Protein AF-A0ABD1ZQB3-F1 (afdb_monomer_lite)

Secondary structure (DSSP, 8-state):
------------HHHHHHHHHHHTTS----EE-TTS-EE--HHHHHHHHHHHHHHHHHSPP-----HHHHHHHHHHHHHHHHHHTT-

Structure (mmCIF, N/CA/C/O backbone):
data_AF-A0ABD1ZQB3-F1
#
_entry.id   AF-A0ABD1ZQB3-F1
#
loop_
_atom_site.group_PDB
_atom_site.id
_atom_site.type_symbol
_atom_site.label_atom_id
_atom_site.label_alt_id
_atom_site.label_comp_id
_atom_site.label_asym_id
_atom_site.label_entity_id
_atom_site.label_seq_id
_atom_site.pdbx_PDB_ins_code
_atom_site.Cartn_x
_atom_site.Cartn_y
_atom_site.Cartn_z
_atom_site.occupancy
_atom_site.B_iso_or_equiv
_atom_site.auth_seq_id
_atom_site.auth_comp_id
_atom_site.auth_asym_id
_atom_site.auth_atom_id
_atom_site.pdbx_PDB_model_num
ATOM 1 N N . MET A 1 1 ? -38.725 -19.433 -37.964 1.00 43.72 1 MET A N 1
ATOM 2 C CA . MET A 1 1 ? -38.642 -19.246 -36.500 1.00 43.72 1 MET A CA 1
ATOM 3 C C . MET A 1 1 ? -37.494 -18.291 -36.257 1.00 43.72 1 MET A C 1
ATOM 5 O O . MET A 1 1 ? -36.429 -18.537 -36.803 1.00 43.72 1 MET A O 1
ATOM 9 N N . ALA A 1 2 ? -37.733 -17.166 -35.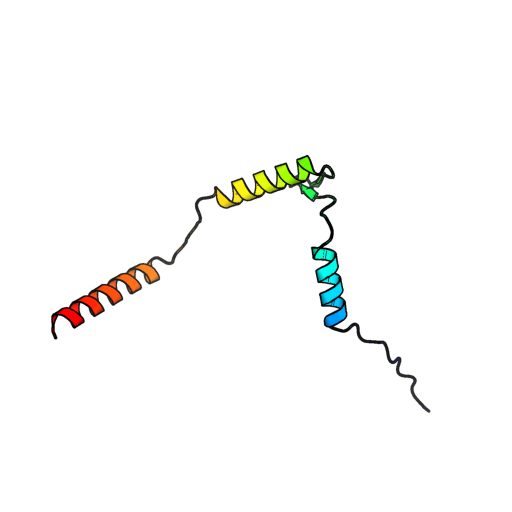585 1.00 59.75 2 ALA A N 1
ATOM 10 C CA . ALA A 1 2 ? -36.676 -16.210 -35.267 1.00 59.75 2 ALA A CA 1
ATOM 11 C C . ALA A 1 2 ? -36.031 -16.631 -33.943 1.00 59.75 2 ALA A C 1
ATOM 13 O O . ALA A 1 2 ? -36.727 -16.762 -32.938 1.00 59.75 2 ALA A O 1
ATOM 14 N N . GLU A 1 3 ? -34.731 -16.902 -33.981 1.00 63.69 3 GLU A N 1
ATOM 15 C CA . GLU A 1 3 ? -33.926 -17.251 -32.816 1.00 63.69 3 GLU A CA 1
ATOM 16 C C . GLU A 1 3 ? -33.622 -15.964 -32.039 1.00 63.69 3 GLU A C 1
ATOM 18 O O . GLU A 1 3 ? -33.101 -14.994 -32.594 1.00 63.69 3 GLU A O 1
ATOM 23 N N . TRP A 1 4 ? -34.037 -15.912 -30.774 1.00 64.38 4 TRP A N 1
ATOM 24 C CA . TRP A 1 4 ? -33.780 -14.766 -29.908 1.00 64.38 4 TRP A CA 1
ATOM 25 C C . TRP A 1 4 ? -32.314 -14.820 -29.473 1.00 64.38 4 TRP A C 1
ATOM 27 O O . TRP A 1 4 ? -31.930 -15.691 -28.698 1.00 64.38 4 TRP A O 1
ATOM 37 N N . VAL A 1 5 ? -31.493 -13.905 -29.988 1.00 63.91 5 VAL A N 1
ATOM 38 C CA . VAL A 1 5 ? -30.110 -13.724 -29.535 1.00 63.91 5 VAL A CA 1
ATOM 39 C C . VAL A 1 5 ? -30.106 -12.572 -28.546 1.00 63.91 5 VAL A C 1
ATOM 41 O O . VAL A 1 5 ? -30.412 -11.432 -28.901 1.00 63.91 5 VAL A O 1
ATOM 44 N N . GLU A 1 6 ? -29.785 -12.879 -27.294 1.00 59.03 6 GLU A N 1
ATOM 45 C CA . GLU A 1 6 ? -29.612 -11.878 -26.254 1.00 59.03 6 GLU A CA 1
ATOM 46 C C . GLU A 1 6 ? -28.465 -10.953 -26.670 1.00 59.03 6 GLU A C 1
ATOM 48 O O . GLU A 1 6 ? -27.299 -11.345 -26.743 1.00 59.03 6 GLU A O 1
ATOM 53 N N . LYS A 1 7 ? -28.807 -9.706 -27.000 1.00 55.53 7 LYS A N 1
ATOM 54 C CA . LYS A 1 7 ? -27.848 -8.639 -27.292 1.00 55.53 7 LYS A CA 1
ATOM 55 C C . LYS A 1 7 ? -27.264 -8.152 -25.961 1.00 55.53 7 LYS A C 1
ATOM 57 O O . LYS A 1 7 ? -27.453 -7.005 -25.574 1.00 55.53 7 LYS A O 1
ATOM 62 N N . GLY A 1 8 ? -26.632 -9.064 -25.223 1.00 55.31 8 GLY A N 1
ATOM 63 C CA . GLY A 1 8 ? -25.940 -8.756 -23.984 1.00 55.31 8 GLY A CA 1
ATOM 64 C C . GLY A 1 8 ? -24.849 -7.746 -24.298 1.00 55.31 8 GLY A C 1
ATOM 65 O O . GLY A 1 8 ? -23.961 -8.020 -25.105 1.00 55.31 8 GLY A O 1
ATOM 66 N N . GLU A 1 9 ? -24.957 -6.555 -23.718 1.00 59.69 9 GLU A N 1
ATOM 67 C CA . GLU A 1 9 ? -23.926 -5.530 -23.791 1.00 59.69 9 GLU A CA 1
ATOM 68 C C . GLU A 1 9 ? -22.619 -6.143 -23.281 1.00 59.69 9 GLU A C 1
ATOM 70 O O . GLU A 1 9 ? -22.411 -6.328 -22.082 1.00 59.69 9 GLU A O 1
ATOM 75 N N . THR A 1 10 ? -21.730 -6.522 -24.198 1.00 61.44 10 THR A N 1
ATOM 76 C CA . THR A 1 10 ? -20.392 -6.973 -23.831 1.00 61.44 10 THR A CA 1
ATOM 77 C C . THR A 1 10 ? -19.728 -5.821 -23.095 1.00 61.44 10 THR A C 1
ATOM 79 O O . THR A 1 10 ? -19.495 -4.776 -23.709 1.00 61.44 10 THR A O 1
ATOM 82 N N . CYS A 1 11 ? -19.446 -5.998 -21.797 1.00 61.50 11 CYS A N 1
ATOM 83 C CA . CYS A 1 11 ? -18.703 -5.025 -21.000 1.00 61.50 11 CYS A CA 1
ATOM 84 C C . CYS A 1 11 ? -17.472 -4.595 -21.794 1.00 61.50 11 CYS A C 1
ATOM 86 O O . CYS A 1 11 ? -16.569 -5.390 -22.069 1.00 61.50 11 CYS A O 1
ATOM 88 N N . SER A 1 12 ? -17.478 -3.341 -22.237 1.00 72.25 12 SER A N 1
ATOM 89 C CA . SER A 1 12 ? -16.421 -2.833 -23.092 1.00 72.25 12 SER A CA 1
ATOM 90 C C . SER A 1 12 ? -15.112 -2.823 -22.306 1.00 72.25 12 SER A C 1
ATOM 92 O O . SER A 1 12 ? -15.092 -2.645 -21.087 1.00 72.25 12 SER A O 1
ATOM 94 N N . LYS A 1 13 ? -13.979 -2.970 -23.000 1.00 72.56 13 LYS A N 1
ATOM 95 C CA . LYS A 1 13 ? -12.649 -2.781 -22.389 1.00 72.56 13 LYS A CA 1
ATOM 96 C C . LYS A 1 13 ? -12.561 -1.457 -21.614 1.00 72.56 13 LYS A C 1
ATOM 98 O O . LYS A 1 13 ? -11.864 -1.380 -20.609 1.00 72.56 13 LYS A O 1
ATOM 103 N N . TYR A 1 14 ? -13.316 -0.453 -22.062 1.00 73.62 14 TYR A N 1
ATOM 104 C CA . TYR A 1 14 ? -13.470 0.831 -21.396 1.00 73.62 14 TYR A CA 1
ATOM 105 C C . TYR A 1 14 ? -14.096 0.705 -20.000 1.00 73.62 14 TYR A C 1
ATOM 107 O O . TYR A 1 14 ? -13.529 1.231 -19.051 1.00 73.62 14 TYR A O 1
ATOM 115 N N . PHE A 1 15 ? -15.185 -0.054 -19.837 1.00 78.31 15 PHE A N 1
ATOM 116 C CA . PHE A 1 15 ? -15.811 -0.279 -18.528 1.00 78.31 15 PHE A CA 1
ATOM 117 C C . PHE A 1 15 ? -14.827 -0.876 -17.513 1.00 78.31 15 PHE A C 1
ATOM 119 O O . PHE A 1 15 ? -14.693 -0.363 -16.404 1.00 78.31 15 PHE A O 1
ATOM 126 N N . PHE A 1 16 ? -14.073 -1.906 -17.908 1.00 76.69 16 PHE A N 1
ATOM 127 C CA . PHE A 1 16 ? -13.062 -2.504 -17.033 1.00 76.69 16 PHE A CA 1
ATOM 128 C C . PHE A 1 16 ? -11.898 -1.555 -16.736 1.00 76.69 16 PHE A C 1
ATOM 130 O O . PHE A 1 16 ? -11.395 -1.551 -15.616 1.00 76.69 16 PHE A O 1
ATOM 137 N N . ALA A 1 17 ? -11.474 -0.740 -17.705 1.00 76.44 17 ALA A N 1
ATOM 138 C CA . ALA A 1 17 ? -10.444 0.270 -17.484 1.00 76.44 17 ALA A CA 1
ATOM 139 C C . ALA A 1 17 ? -10.912 1.340 -16.484 1.00 76.44 17 ALA A C 1
ATOM 141 O O . ALA A 1 17 ? -10.179 1.673 -15.557 1.00 76.44 17 ALA A O 1
ATOM 142 N N . THR A 1 18 ? -12.149 1.825 -16.614 1.00 78.38 18 THR A N 1
ATOM 143 C CA . THR A 1 18 ? -12.744 2.777 -15.669 1.00 78.38 18 THR A CA 1
ATOM 144 C C . THR A 1 18 ? -12.925 2.162 -14.284 1.00 78.38 18 THR A C 1
ATOM 146 O O . THR A 1 18 ? -12.620 2.817 -13.292 1.00 78.38 18 THR A O 1
ATOM 149 N N . LEU A 1 19 ? -13.376 0.909 -14.193 1.00 79.56 19 LEU A N 1
ATOM 150 C CA . LEU A 1 19 ? -13.523 0.203 -12.919 1.00 79.56 19 LEU A CA 1
ATOM 151 C C . LEU A 1 19 ? -12.172 0.043 -12.211 1.00 79.56 19 LEU A C 1
ATOM 153 O O . LEU A 1 19 ? -12.052 0.403 -11.045 1.00 79.56 19 LEU A O 1
ATOM 157 N N . LYS A 1 20 ? -11.141 -0.412 -12.932 1.00 80.94 20 LYS A N 1
ATOM 158 C CA . LYS A 1 20 ? -9.777 -0.533 -12.395 1.00 80.94 20 LYS A CA 1
ATOM 159 C C . LYS A 1 20 ? -9.196 0.816 -11.989 1.00 80.94 20 LYS A C 1
ATOM 161 O O . LYS A 1 20 ? -8.568 0.914 -10.945 1.00 80.94 20 LYS A O 1
ATOM 166 N N . SER A 1 21 ? -9.426 1.858 -12.788 1.00 79.38 21 SER A N 1
ATOM 167 C CA . SER A 1 21 ? -8.999 3.219 -12.455 1.00 79.38 21 SER A CA 1
ATOM 168 C C . SER A 1 21 ? -9.664 3.730 -11.179 1.00 79.38 21 SER A C 1
ATOM 170 O O . SER A 1 21 ? -9.006 4.410 -10.404 1.00 79.38 21 SER A O 1
ATOM 172 N N . LYS A 1 22 ? -10.947 3.419 -10.961 1.00 78.25 22 LYS A N 1
ATOM 173 C CA . LYS A 1 22 ? -11.657 3.786 -9.731 1.00 78.25 22 LYS A CA 1
ATOM 174 C C . LYS A 1 22 ? -11.132 3.007 -8.530 1.00 78.25 22 LYS A C 1
ATOM 176 O O . LYS A 1 22 ? -10.821 3.624 -7.526 1.00 78.25 22 LYS A O 1
ATOM 181 N N . GLN A 1 23 ? -10.941 1.696 -8.667 1.00 77.19 23 GLN A N 1
ATOM 182 C CA . GLN A 1 23 ? -10.344 0.862 -7.616 1.00 77.19 23 GLN A CA 1
ATOM 183 C C . GLN A 1 23 ? -8.926 1.317 -7.248 1.00 77.19 23 GLN A C 1
ATOM 185 O O . GLN A 1 23 ? -8.576 1.345 -6.079 1.00 77.19 23 GLN A O 1
ATOM 190 N N . ALA A 1 24 ? -8.119 1.738 -8.224 1.00 73.62 24 ALA A N 1
ATOM 191 C CA . ALA A 1 24 ? -6.783 2.281 -7.967 1.00 73.62 24 ALA A CA 1
ATOM 192 C C . ALA A 1 24 ? -6.798 3.646 -7.251 1.00 73.62 24 ALA A C 1
ATOM 194 O O . ALA A 1 24 ? -5.777 4.059 -6.710 1.00 73.62 24 ALA A O 1
ATOM 195 N N . GLN A 1 25 ? -7.927 4.361 -7.279 1.00 75.19 25 GLN A N 1
ATOM 196 C CA . GLN A 1 25 ? -8.124 5.626 -6.564 1.00 75.19 25 GLN A CA 1
ATOM 197 C C . GLN A 1 25 ? -8.759 5.435 -5.182 1.00 75.19 25 GLN A C 1
ATOM 199 O O . GLN A 1 25 ? -8.839 6.399 -4.420 1.00 75.19 25 GLN A O 1
ATOM 204 N N . GLU A 1 26 ? -9.225 4.229 -4.853 1.00 77.69 26 GLU A N 1
ATOM 205 C CA . GLU A 1 26 ? -9.755 3.938 -3.527 1.00 77.69 26 GLU A CA 1
ATOM 206 C C . GLU A 1 26 ? -8.620 3.935 -2.504 1.00 77.69 26 GLU A C 1
ATOM 208 O O . GLU A 1 26 ? -7.525 3.420 -2.741 1.00 77.69 26 GLU A O 1
ATOM 213 N N . TRP A 1 27 ? -8.878 4.548 -1.351 1.00 76.81 27 TRP A N 1
ATOM 214 C CA . TRP A 1 27 ? -7.926 4.537 -0.251 1.00 76.81 27 TRP A CA 1
ATOM 215 C C . TRP A 1 27 ? -7.791 3.118 0.290 1.00 76.81 27 TRP A C 1
ATOM 217 O O . TRP A 1 27 ? -8.781 2.411 0.489 1.00 76.81 27 TRP A O 1
ATOM 227 N N . MET A 1 28 ? -6.552 2.710 0.543 1.00 81.69 28 MET A N 1
ATOM 228 C CA . MET A 1 28 ? -6.267 1.428 1.168 1.00 81.69 28 MET A CA 1
ATOM 229 C C . MET A 1 28 ? -6.757 1.472 2.617 1.00 81.69 28 MET A C 1
ATOM 231 O O . MET A 1 28 ? -6.213 2.192 3.446 1.00 81.69 28 MET A O 1
ATOM 235 N N . THR A 1 29 ? -7.828 0.732 2.894 1.00 85.38 29 THR A N 1
ATOM 236 C CA . THR A 1 29 ? -8.505 0.714 4.202 1.00 85.38 29 THR A CA 1
ATOM 237 C C . THR A 1 29 ? -7.992 -0.383 5.128 1.00 85.38 29 THR A C 1
ATOM 239 O O . THR A 1 29 ? -8.251 -0.342 6.328 1.00 85.38 29 THR A O 1
ATOM 242 N N . TYR A 1 30 ? -7.290 -1.374 4.578 1.00 90.75 30 TYR A N 1
ATOM 243 C CA . TYR A 1 30 ? -6.671 -2.454 5.330 1.00 90.75 30 TYR A CA 1
ATOM 244 C C . TYR A 1 30 ? -5.534 -3.098 4.531 1.00 90.75 30 TYR A C 1
ATOM 246 O O . TYR A 1 30 ? -5.478 -2.984 3.305 1.00 90.75 30 TYR A O 1
ATOM 254 N N . LEU A 1 31 ? -4.653 -3.801 5.236 1.00 92.56 31 LEU A N 1
ATOM 255 C CA . LEU A 1 31 ? -3.573 -4.604 4.674 1.00 92.56 31 LEU A CA 1
ATOM 256 C C . LEU A 1 31 ? -3.391 -5.877 5.512 1.00 92.56 31 LEU A C 1
ATOM 258 O O . LEU A 1 31 ? -3.656 -5.864 6.711 1.00 92.56 31 LEU A O 1
ATOM 262 N N . TRP A 1 32 ? -2.962 -6.971 4.886 1.00 92.75 32 TRP A N 1
ATOM 263 C CA . TRP A 1 32 ? -2.596 -8.210 5.577 1.00 92.75 32 TRP A CA 1
ATOM 264 C C . TRP A 1 32 ? -1.078 -8.295 5.698 1.00 92.75 32 TRP A C 1
ATOM 266 O O . TRP A 1 32 ? -0.378 -8.063 4.710 1.00 92.75 32 TRP A O 1
ATOM 276 N N . ASP A 1 33 ? -0.581 -8.580 6.898 1.00 91.06 33 ASP A N 1
ATOM 277 C CA . ASP A 1 33 ? 0.848 -8.785 7.128 1.00 91.06 33 ASP A CA 1
ATOM 278 C C . ASP A 1 33 ? 1.304 -10.213 6.774 1.00 91.06 33 ASP A C 1
ATOM 280 O O . ASP A 1 33 ? 0.506 -11.068 6.390 1.00 91.06 33 ASP A O 1
ATOM 284 N N . GLU A 1 34 ? 2.607 -10.478 6.900 1.00 90.56 34 GLU A N 1
ATOM 285 C CA . GLU A 1 34 ? 3.208 -11.796 6.628 1.00 90.56 34 GLU A CA 1
ATOM 286 C C . GLU A 1 34 ? 2.741 -12.909 7.587 1.00 90.56 34 GLU A C 1
ATOM 288 O O . GLU A 1 34 ? 2.973 -14.088 7.323 1.00 90.56 34 GLU A O 1
ATOM 293 N N . GLU A 1 35 ? 2.085 -12.553 8.695 1.00 93.56 35 GLU A N 1
ATOM 294 C CA . GLU A 1 35 ? 1.519 -13.479 9.681 1.00 93.56 35 GLU A CA 1
ATOM 295 C C . GLU A 1 35 ? 0.000 -13.668 9.492 1.00 93.56 35 GLU A C 1
ATOM 297 O O . GLU A 1 35 ? -0.678 -14.151 10.403 1.00 93.56 35 GLU A O 1
ATOM 302 N N . ASP A 1 36 ? -0.546 -13.281 8.333 1.00 91.94 36 ASP A N 1
ATOM 303 C CA . ASP A 1 36 ? -1.982 -13.292 8.035 1.00 91.94 36 ASP A CA 1
ATOM 304 C C . ASP A 1 36 ? -2.810 -12.497 9.069 1.00 91.94 36 ASP A C 1
ATOM 306 O O . ASP A 1 36 ? -3.945 -12.853 9.400 1.00 91.94 36 ASP A O 1
ATOM 310 N N . ARG A 1 37 ? -2.272 -11.388 9.593 1.00 92.56 37 ARG A N 1
ATOM 311 C CA . ARG A 1 37 ? -3.007 -10.456 10.462 1.00 92.56 37 ARG A CA 1
ATOM 312 C C . ARG A 1 37 ? -3.480 -9.241 9.679 1.00 92.56 37 ARG A C 1
ATOM 314 O O . ARG A 1 37 ? -2.730 -8.625 8.927 1.00 92.56 37 ARG A O 1
ATOM 321 N N . GLU A 1 38 ? -4.728 -8.855 9.917 1.00 94.44 38 GLU A N 1
ATOM 322 C CA . GLU A 1 38 ? -5.332 -7.672 9.307 1.00 94.44 38 GLU A CA 1
ATOM 323 C C . GLU A 1 38 ? -4.940 -6.391 10.067 1.00 94.44 38 GLU A C 1
ATOM 325 O O . GLU A 1 38 ? -5.183 -6.250 11.268 1.00 94.44 38 GLU A O 1
ATOM 330 N N . ILE A 1 39 ? -4.385 -5.419 9.347 1.00 92.88 39 ILE A N 1
ATOM 331 C CA . ILE A 1 39 ? -4.043 -4.079 9.824 1.00 92.88 39 ILE A CA 1
ATOM 332 C C . ILE A 1 39 ? -5.026 -3.090 9.192 1.00 92.88 39 ILE A C 1
ATOM 334 O O . ILE A 1 39 ? -5.073 -2.972 7.974 1.00 92.88 39 ILE A O 1
ATOM 338 N N . ARG A 1 40 ? -5.800 -2.364 10.008 1.00 92.81 40 ARG A N 1
ATOM 339 C CA . ARG A 1 40 ? -6.786 -1.354 9.549 1.00 92.81 40 ARG A CA 1
ATOM 340 C C . ARG A 1 40 ? -6.439 0.085 9.913 1.00 92.81 40 ARG A C 1
ATOM 342 O O . ARG A 1 40 ? -7.079 1.019 9.446 1.00 92.81 40 ARG A O 1
ATOM 349 N N . ASP A 1 41 ? -5.491 0.251 10.821 1.00 90.81 41 ASP A N 1
ATOM 350 C CA . ASP A 1 41 ? -5.077 1.558 11.307 1.00 90.81 41 ASP A CA 1
ATOM 351 C C . ASP A 1 41 ? -4.141 2.213 10.284 1.00 90.81 41 ASP A C 1
ATOM 353 O O . ASP A 1 41 ? -3.170 1.590 9.856 1.00 90.81 41 ASP A O 1
ATOM 357 N N . GLU A 1 42 ? -4.450 3.443 9.875 1.00 88.81 42 GLU A N 1
ATOM 358 C CA . GLU A 1 42 ? -3.736 4.145 8.802 1.00 88.81 42 GLU A CA 1
ATOM 359 C C . GLU A 1 42 ? -2.253 4.363 9.133 1.00 88.81 42 GLU A C 1
ATOM 361 O O . GLU A 1 42 ? -1.391 4.110 8.289 1.00 88.81 42 GLU A O 1
ATOM 366 N N . GLU A 1 43 ? -1.934 4.756 10.370 1.00 90.62 43 GLU A N 1
ATOM 367 C CA . GLU A 1 43 ? -0.549 4.963 10.805 1.00 90.62 43 GLU A CA 1
ATOM 368 C C . GLU A 1 43 ? 0.230 3.645 10.768 1.00 90.62 43 GLU A C 1
ATOM 370 O O . GLU A 1 43 ? 1.362 3.600 10.280 1.00 90.62 43 GLU A O 1
ATOM 375 N N . LYS A 1 44 ? -0.400 2.544 11.197 1.00 90.75 44 LYS A N 1
ATOM 376 C CA . LYS A 1 44 ? 0.210 1.206 11.136 1.00 90.75 44 LYS A CA 1
ATOM 377 C C . LYS A 1 44 ? 0.380 0.692 9.710 1.00 90.75 44 LYS A C 1
ATOM 379 O O . LYS A 1 44 ? 1.377 0.027 9.436 1.00 90.75 44 LYS A O 1
ATOM 384 N N . ILE A 1 45 ? -0.557 0.984 8.805 1.00 91.62 45 ILE A N 1
ATOM 385 C CA . ILE A 1 45 ? -0.427 0.643 7.379 1.00 91.62 45 ILE A CA 1
ATOM 386 C C . ILE A 1 45 ? 0.788 1.369 6.793 1.00 91.62 45 ILE A C 1
ATOM 388 O O . ILE A 1 45 ? 1.622 0.738 6.145 1.00 91.62 45 ILE A O 1
ATOM 392 N N . LEU A 1 46 ? 0.926 2.672 7.053 1.00 90.69 46 LEU A N 1
ATOM 393 C CA . LEU A 1 46 ? 2.065 3.460 6.580 1.00 90.69 46 LEU A CA 1
ATOM 394 C C . LEU A 1 46 ? 3.392 2.958 7.162 1.00 90.69 46 LEU A C 1
ATOM 396 O O . LEU A 1 46 ? 4.363 2.807 6.420 1.00 90.69 46 LEU A O 1
ATOM 400 N N . GLU A 1 47 ? 3.434 2.658 8.462 1.00 92.44 47 GLU A N 1
ATOM 401 C CA . GLU A 1 47 ? 4.624 2.109 9.118 1.00 92.44 47 GLU A CA 1
ATOM 402 C C . GLU A 1 47 ? 5.025 0.753 8.521 1.00 92.44 47 GLU A C 1
ATOM 404 O O . GLU A 1 47 ? 6.204 0.526 8.236 1.00 92.44 47 GLU A O 1
ATOM 409 N N . TYR A 1 48 ? 4.054 -0.134 8.292 1.00 93.12 48 TYR A N 1
ATOM 410 C CA . TYR A 1 48 ? 4.287 -1.443 7.689 1.00 93.12 48 TYR A CA 1
ATOM 411 C C . TYR A 1 48 ? 4.841 -1.321 6.266 1.00 93.12 48 TYR A C 1
ATOM 413 O O . TYR A 1 48 ? 5.874 -1.908 5.949 1.00 93.12 48 TYR A O 1
ATOM 421 N N . VAL A 1 49 ? 4.195 -0.510 5.421 1.00 90.69 49 VAL A N 1
ATOM 422 C CA . VAL A 1 49 ? 4.624 -0.274 4.035 1.00 90.69 49 VAL A CA 1
ATOM 423 C C . VAL A 1 49 ? 6.035 0.313 4.000 1.00 90.69 49 VAL A C 1
ATOM 425 O O . VAL A 1 49 ? 6.871 -0.137 3.217 1.00 90.69 49 VAL A O 1
ATOM 428 N N . TYR A 1 50 ? 6.324 1.284 4.869 1.00 92.06 50 TYR A N 1
ATOM 429 C CA . TYR A 1 50 ? 7.650 1.885 4.962 1.00 92.06 50 TYR A CA 1
ATOM 430 C C . TYR A 1 50 ? 8.721 0.850 5.317 1.00 92.06 50 TYR A C 1
ATOM 432 O O . TYR A 1 50 ? 9.733 0.768 4.623 1.00 92.06 50 TYR A O 1
ATOM 440 N N . LYS A 1 51 ? 8.496 0.037 6.360 1.00 91.88 51 LYS A N 1
ATOM 441 C CA . LYS A 1 51 ? 9.438 -1.015 6.774 1.00 91.88 51 LYS A CA 1
ATOM 442 C C . LYS A 1 51 ? 9.662 -2.037 5.666 1.00 91.88 51 LYS A C 1
ATOM 444 O O . LYS A 1 51 ? 10.809 -2.305 5.325 1.00 91.88 51 LYS A O 1
ATOM 449 N N . TYR A 1 52 ? 8.583 -2.525 5.059 1.00 90.62 52 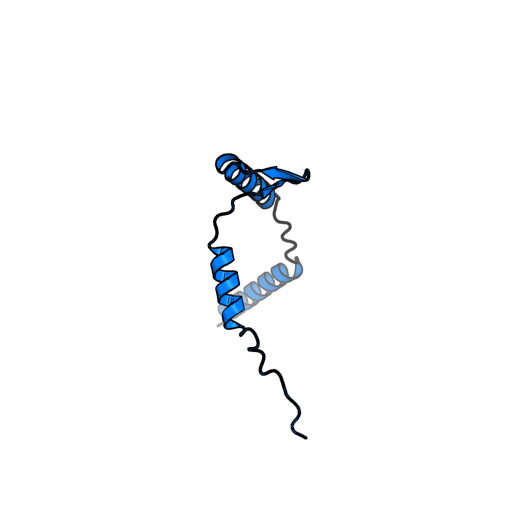TYR A N 1
ATOM 450 C CA . TYR A 1 52 ? 8.643 -3.519 3.991 1.00 90.62 52 TYR A CA 1
ATOM 451 C C . TYR A 1 52 ? 9.507 -3.050 2.813 1.00 90.62 52 TYR A C 1
ATOM 453 O O . TYR A 1 52 ? 10.427 -3.745 2.384 1.00 90.62 52 TYR A O 1
ATOM 461 N N . TYR A 1 53 ? 9.263 -1.837 2.307 1.00 89.38 53 TYR A N 1
ATOM 462 C CA . TYR A 1 53 ? 10.055 -1.309 1.196 1.00 89.38 53 TYR A CA 1
ATOM 463 C C . TYR A 1 53 ? 11.472 -0.916 1.618 1.00 89.38 53 TYR A C 1
ATOM 465 O O . TYR A 1 53 ? 12.403 -1.097 0.834 1.00 89.38 53 TYR A O 1
ATOM 473 N N . ALA A 1 54 ? 11.668 -0.416 2.840 1.00 91.00 54 ALA A N 1
ATOM 474 C CA . ALA A 1 54 ? 13.005 -0.148 3.359 1.00 91.00 54 ALA A CA 1
ATOM 475 C C . ALA A 1 54 ? 13.850 -1.427 3.389 1.00 91.00 54 ALA A C 1
ATOM 477 O O . ALA A 1 54 ? 14.992 -1.401 2.944 1.00 91.00 54 ALA A O 1
ATOM 478 N N . GLU A 1 55 ? 13.288 -2.548 3.838 1.00 90.25 55 GLU A N 1
ATOM 479 C CA . GLU A 1 55 ? 13.960 -3.847 3.823 1.00 90.25 55 GLU A CA 1
ATOM 480 C C . GLU A 1 55 ? 14.208 -4.345 2.397 1.00 90.25 55 GLU A C 1
ATOM 482 O O . GLU A 1 55 ? 15.330 -4.741 2.080 1.00 90.25 55 GLU A O 1
ATOM 487 N N . LEU A 1 56 ? 13.206 -4.261 1.516 1.00 86.06 56 LEU A N 1
ATOM 488 C CA . LEU A 1 56 ? 13.322 -4.679 0.117 1.00 86.06 56 LEU A CA 1
ATOM 489 C C . LEU A 1 56 ? 14.462 -3.953 -0.613 1.00 86.06 56 LEU A C 1
ATOM 491 O O . LEU A 1 56 ? 15.219 -4.580 -1.352 1.00 86.06 56 LEU A O 1
ATOM 495 N N . TYR A 1 57 ? 14.599 -2.643 -0.398 1.00 85.00 57 TYR A N 1
ATOM 496 C CA . TYR A 1 57 ? 15.629 -1.826 -1.046 1.00 85.00 57 TYR A CA 1
ATOM 497 C C . TYR A 1 57 ? 16.945 -1.738 -0.264 1.00 85.00 57 TYR A C 1
ATOM 499 O O . TYR A 1 57 ? 17.956 -1.328 -0.833 1.00 85.00 57 TYR A O 1
ATOM 507 N N . ALA A 1 58 ? 16.969 -2.123 1.014 1.00 84.19 58 ALA A N 1
ATOM 508 C CA . ALA A 1 58 ? 18.207 -2.277 1.776 1.00 84.19 58 ALA A CA 1
ATOM 509 C C . ALA A 1 58 ? 18.969 -3.551 1.390 1.00 84.19 58 ALA A C 1
ATOM 511 O O . ALA A 1 58 ? 20.168 -3.656 1.663 1.00 84.19 58 ALA A O 1
ATOM 512 N N . GLN A 1 59 ? 18.303 -4.517 0.749 1.00 74.69 59 GLN A N 1
ATOM 513 C CA . GLN A 1 59 ? 18.991 -5.663 0.173 1.00 74.69 59 GLN A CA 1
ATOM 514 C C . GLN A 1 59 ? 19.957 -5.169 -0.912 1.00 74.69 59 GLN A C 1
ATOM 516 O O . GLN A 1 59 ? 19.541 -4.427 -1.808 1.00 74.69 59 GLN A O 1
ATOM 521 N N . PRO A 1 60 ? 21.249 -5.552 -0.859 1.00 65.88 60 PRO A N 1
ATOM 522 C CA . PRO A 1 60 ? 22.177 -5.215 -1.921 1.00 65.88 60 PRO A CA 1
ATOM 523 C C . PRO A 1 60 ? 21.603 -5.798 -3.203 1.00 65.88 60 PRO A C 1
ATOM 525 O O . PRO A 1 60 ? 21.425 -7.012 -3.309 1.00 65.88 60 PRO A O 1
ATOM 528 N N . ALA A 1 61 ? 21.260 -4.916 -4.141 1.00 60.88 61 ALA A N 1
ATOM 529 C CA . ALA A 1 61 ? 20.721 -5.320 -5.418 1.00 60.88 61 ALA A CA 1
ATOM 530 C C . ALA A 1 61 ? 21.645 -6.394 -5.991 1.00 60.88 61 ALA A C 1
ATOM 532 O O . ALA A 1 61 ? 22.826 -6.142 -6.249 1.00 60.88 61 ALA A O 1
ATOM 533 N N . ILE A 1 62 ? 21.116 -7.607 -6.159 1.00 58.03 62 ILE A N 1
ATOM 534 C CA . ILE A 1 62 ? 21.774 -8.650 -6.933 1.00 58.03 62 ILE A CA 1
ATOM 535 C C . ILE A 1 62 ? 21.649 -8.195 -8.389 1.00 58.03 62 ILE A C 1
ATOM 537 O O . ILE A 1 62 ? 20.878 -8.731 -9.178 1.00 58.03 62 ILE A O 1
ATOM 541 N N . PHE A 1 63 ? 22.393 -7.149 -8.745 1.00 53.75 63 PHE A N 1
ATOM 542 C CA . PHE A 1 63 ? 22.763 -6.881 -10.115 1.00 53.75 63 PHE A CA 1
ATOM 543 C C . PHE A 1 63 ? 23.721 -8.005 -10.495 1.00 53.75 63 PHE A C 1
ATOM 545 O O . PHE A 1 63 ? 24.940 -7.854 -10.479 1.00 53.75 63 PHE A O 1
ATOM 552 N N . GLN A 1 64 ? 23.161 -9.157 -10.859 1.00 52.53 64 GLN A N 1
ATOM 553 C CA . GLN A 1 64 ? 23.797 -10.009 -11.850 1.00 52.53 64 GLN A CA 1
ATOM 554 C C . GLN A 1 64 ? 23.693 -9.272 -13.190 1.00 52.53 64 GLN A C 1
ATOM 556 O O . GLN A 1 64 ? 22.966 -9.676 -14.089 1.00 52.53 64 GLN A O 1
ATOM 561 N N . ALA A 1 65 ? 24.390 -8.137 -13.297 1.00 49.56 65 ALA A N 1
ATOM 562 C CA . ALA A 1 65 ? 24.848 -7.680 -14.588 1.00 49.56 65 ALA A CA 1
ATOM 563 C C . ALA A 1 65 ? 25.795 -8.782 -15.054 1.00 49.56 65 ALA A C 1
ATOM 565 O O . ALA A 1 65 ? 26.820 -9.051 -14.421 1.00 49.56 65 ALA A O 1
ATOM 566 N N . ASP A 1 66 ? 25.363 -9.506 -16.076 1.00 57.91 66 ASP A N 1
ATOM 567 C CA . ASP A 1 66 ? 26.135 -10.539 -16.736 1.00 57.91 66 ASP A CA 1
ATOM 568 C C . ASP A 1 66 ? 27.496 -9.916 -17.090 1.00 57.91 66 ASP A C 1
ATOM 570 O O . ASP A 1 66 ? 27.572 -9.022 -17.933 1.00 57.91 66 ASP A O 1
ATOM 574 N N . LYS A 1 67 ? 28.573 -10.294 -16.378 1.00 55.69 67 LYS A N 1
ATOM 575 C CA . LYS A 1 67 ? 29.906 -9.650 -16.472 1.00 55.69 67 LYS A CA 1
ATOM 576 C C . LYS A 1 67 ? 30.398 -9.498 -17.919 1.00 55.69 67 LYS A C 1
ATOM 578 O O . LYS A 1 67 ? 31.175 -8.598 -18.220 1.00 55.69 67 LYS A O 1
ATOM 583 N N . ARG A 1 68 ? 29.895 -10.354 -18.811 1.00 56.62 68 ARG A N 1
ATOM 584 C CA . ARG A 1 68 ? 30.159 -10.356 -20.250 1.00 56.62 68 ARG A CA 1
ATOM 585 C C . ARG A 1 68 ? 29.708 -9.081 -20.965 1.00 56.62 68 ARG A C 1
ATOM 587 O O . ARG A 1 68 ? 30.391 -8.657 -21.889 1.00 56.62 68 ARG A O 1
ATOM 594 N N . GLU A 1 69 ? 28.594 -8.460 -20.572 1.00 56.00 69 GLU A N 1
ATOM 595 C CA . GLU A 1 69 ? 28.122 -7.239 -21.243 1.00 56.00 69 GLU A CA 1
ATOM 596 C C . GLU A 1 69 ? 28.981 -6.024 -20.880 1.00 56.00 69 GLU A C 1
ATOM 598 O O . GLU A 1 69 ? 29.326 -5.238 -21.762 1.00 56.00 69 GLU A O 1
ATOM 603 N N . GLN A 1 70 ? 29.420 -5.909 -19.621 1.00 56.75 70 GLN A N 1
ATOM 604 C CA . GLN A 1 70 ? 30.324 -4.830 -19.208 1.00 56.75 70 GLN A CA 1
ATOM 605 C C . GLN A 1 70 ? 31.704 -4.948 -19.869 1.00 56.75 70 GLN A C 1
ATOM 607 O O . GLN A 1 70 ? 32.209 -3.951 -20.385 1.00 56.75 70 GLN A O 1
ATOM 612 N N . GLU A 1 71 ? 32.285 -6.151 -19.929 1.00 58.66 71 GLU A N 1
ATOM 613 C CA . GLU A 1 71 ? 33.574 -6.383 -20.601 1.00 58.66 71 GLU A CA 1
ATOM 614 C C . GLU A 1 71 ? 33.508 -6.063 -22.104 1.00 58.66 71 GLU A C 1
ATOM 616 O O . GLU A 1 71 ? 34.429 -5.435 -22.633 1.00 58.66 71 GLU A O 1
ATOM 621 N N . ASN A 1 72 ? 32.394 -6.398 -22.770 1.00 59.69 72 ASN A N 1
ATOM 622 C CA . ASN A 1 72 ? 32.166 -6.070 -24.181 1.00 59.69 72 ASN A CA 1
ATOM 623 C C . ASN A 1 72 ? 32.018 -4.560 -24.421 1.00 59.69 72 ASN A C 1
ATOM 625 O O . ASN A 1 72 ? 32.545 -4.043 -25.404 1.00 59.69 72 ASN A O 1
ATOM 629 N N . THR A 1 73 ? 31.333 -3.826 -23.534 1.00 59.34 73 THR A N 1
ATOM 630 C CA . THR A 1 73 ? 31.235 -2.360 -23.672 1.00 59.34 73 THR A CA 1
ATOM 631 C C . THR A 1 73 ? 32.578 -1.665 -23.469 1.00 59.34 73 THR A C 1
ATOM 633 O O . THR A 1 73 ? 32.878 -0.721 -24.194 1.00 59.34 73 THR A O 1
ATOM 636 N N . LEU A 1 74 ? 33.414 -2.153 -22.544 1.00 63.50 74 LEU A N 1
ATOM 637 C CA . LEU A 1 74 ? 34.739 -1.580 -22.298 1.00 63.50 74 LEU A CA 1
ATOM 638 C C . LEU A 1 74 ? 35.669 -1.776 -23.505 1.00 63.50 74 LEU A C 1
ATOM 640 O O . LEU A 1 74 ? 36.351 -0.844 -23.916 1.00 63.50 74 LEU A O 1
ATOM 644 N N . THR A 1 75 ? 35.633 -2.961 -24.122 1.00 65.00 75 THR A N 1
ATOM 645 C CA . THR A 1 75 ? 36.447 -3.257 -25.315 1.00 65.00 75 THR A CA 1
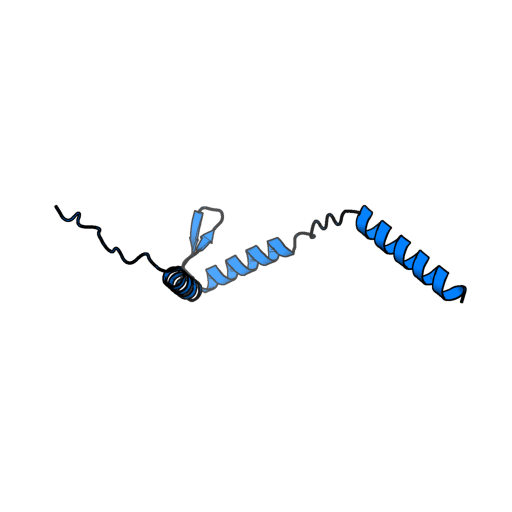ATOM 646 C C . THR A 1 75 ? 36.012 -2.466 -26.547 1.00 65.00 75 THR A C 1
ATOM 648 O O . THR A 1 75 ? 36.865 -2.048 -27.324 1.00 65.00 75 THR A O 1
ATOM 651 N N . LEU A 1 76 ? 34.711 -2.223 -26.726 1.00 65.31 76 LEU A N 1
ATOM 652 C CA . LEU A 1 76 ? 34.193 -1.391 -27.820 1.00 65.31 76 LEU A CA 1
ATOM 653 C C . LEU A 1 76 ? 34.604 0.081 -27.685 1.00 65.31 76 LEU A C 1
ATOM 655 O O . LEU A 1 76 ? 34.919 0.722 -28.685 1.00 65.31 76 LEU A O 1
ATOM 659 N N . VAL A 1 77 ? 34.625 0.613 -26.461 1.00 70.25 77 VAL A N 1
ATOM 660 C CA . VAL A 1 77 ? 35.060 1.995 -26.206 1.00 70.25 77 VAL A CA 1
ATOM 661 C C . VAL A 1 77 ? 36.560 2.152 -26.469 1.00 70.25 77 VAL A C 1
ATOM 663 O O . VAL A 1 77 ? 36.944 3.095 -27.155 1.00 70.25 77 VAL A O 1
ATOM 666 N N . ASP A 1 78 ? 37.396 1.208 -26.026 1.00 69.75 78 ASP A N 1
ATOM 667 C CA . ASP A 1 78 ? 38.844 1.244 -26.291 1.00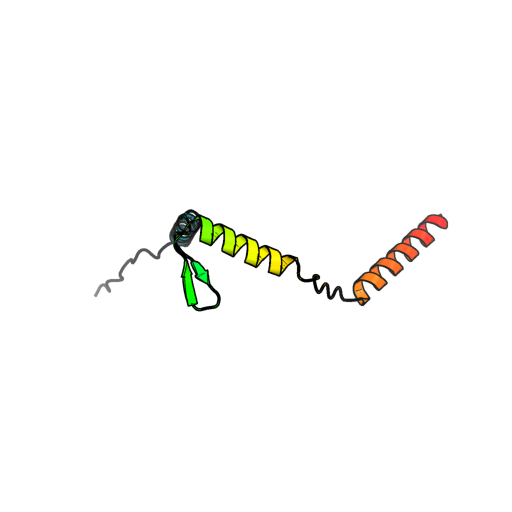 69.75 78 ASP A CA 1
ATOM 668 C C . ASP A 1 78 ? 39.176 1.166 -27.793 1.00 69.75 78 ASP A C 1
ATOM 670 O O . ASP A 1 78 ? 40.121 1.807 -28.262 1.00 69.75 78 ASP A O 1
ATOM 674 N N . GLN A 1 79 ? 38.387 0.414 -28.568 1.00 69.56 79 GLN A N 1
ATOM 675 C CA . GLN A 1 79 ? 38.540 0.331 -30.024 1.00 69.56 79 GLN A CA 1
ATOM 676 C C . GLN A 1 79 ? 38.186 1.652 -30.715 1.00 69.56 79 GLN A C 1
ATOM 678 O O . GLN A 1 79 ? 38.951 2.114 -31.556 1.00 69.56 79 GLN A O 1
ATOM 683 N N . LEU A 1 80 ? 37.081 2.289 -30.321 1.00 66.81 80 LEU A N 1
ATOM 684 C CA . LEU A 1 80 ? 36.644 3.560 -30.907 1.00 66.81 80 LEU A CA 1
ATOM 685 C C . LEU A 1 80 ? 37.604 4.713 -30.581 1.00 66.81 80 LEU A C 1
ATOM 687 O O . LEU A 1 80 ? 37.908 5.518 -31.455 1.00 66.81 80 LEU A O 1
ATOM 691 N N . VAL A 1 81 ? 38.141 4.758 -29.358 1.00 68.81 81 VAL A N 1
ATOM 692 C CA . VAL A 1 81 ? 39.135 5.771 -28.958 1.00 68.81 81 VAL A CA 1
ATOM 693 C C . VAL A 1 81 ? 40.457 5.584 -29.715 1.00 68.81 81 VAL A C 1
ATOM 695 O O . VAL A 1 81 ? 41.089 6.557 -30.111 1.00 68.81 81 VAL A O 1
ATOM 698 N N . SER A 1 82 ? 40.852 4.338 -29.993 1.00 64.75 82 SER A N 1
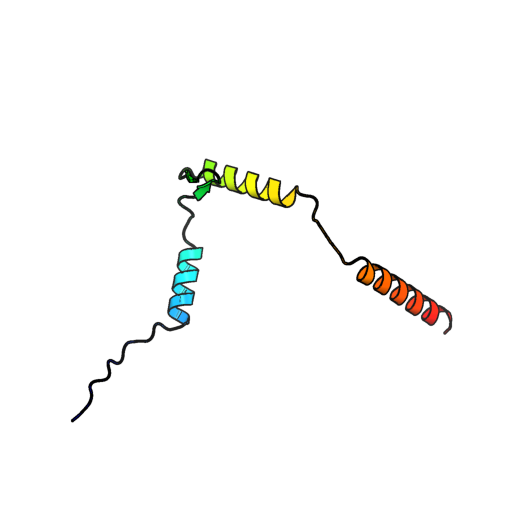ATOM 699 C CA . SER A 1 82 ? 42.075 4.040 -30.756 1.00 64.75 82 SER A CA 1
ATOM 700 C C . SER A 1 82 ? 41.957 4.347 -32.260 1.00 64.75 82 SER A C 1
ATOM 702 O O . 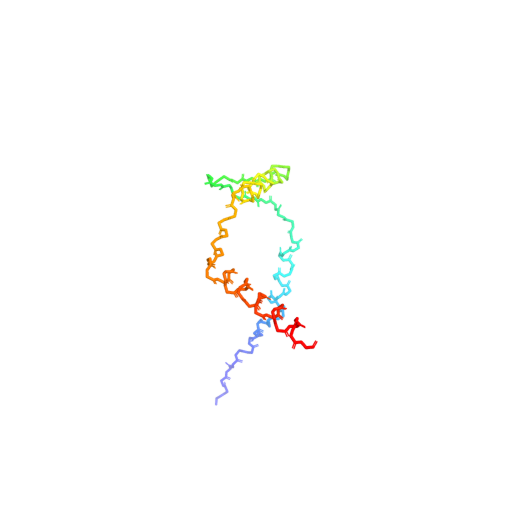SER A 1 82 ? 42.973 4.551 -32.931 1.00 64.75 82 SER A O 1
ATOM 704 N N . GLU A 1 83 ? 40.741 4.352 -32.810 1.00 59.53 83 GLU A N 1
ATOM 705 C CA . GLU A 1 83 ? 40.476 4.711 -34.210 1.00 59.53 83 GLU A CA 1
ATOM 706 C C . GLU A 1 83 ? 40.441 6.232 -34.430 1.00 59.53 83 GLU A C 1
ATOM 708 O O . GLU A 1 83 ? 40.882 6.694 -35.482 1.00 59.53 83 GLU A O 1
ATOM 713 N N . GLU A 1 84 ? 39.996 7.018 -33.443 1.00 58.03 84 GLU A N 1
ATOM 714 C CA . GLU A 1 84 ? 39.995 8.489 -33.525 1.00 58.03 84 GLU A CA 1
ATOM 715 C C . GLU A 1 84 ? 41.403 9.107 -33.434 1.00 58.03 84 GLU A C 1
ATOM 717 O O . GLU A 1 84 ? 41.646 10.148 -34.041 1.00 58.03 84 GLU A O 1
ATOM 722 N N . ASP A 1 85 ? 42.356 8.447 -32.768 1.00 55.09 85 ASP A N 1
ATOM 723 C CA . ASP A 1 85 ? 43.745 8.925 -32.646 1.00 55.09 85 ASP A CA 1
ATOM 724 C C . ASP A 1 85 ? 44.618 8.666 -33.900 1.00 55.09 85 ASP A C 1
ATOM 726 O O . ASP A 1 85 ? 45.769 9.104 -33.958 1.00 55.09 85 ASP A O 1
ATOM 730 N N . ASN A 1 86 ? 44.100 7.961 -34.917 1.00 56.38 86 ASN A N 1
ATOM 731 C CA . ASN A 1 86 ? 44.821 7.626 -36.159 1.00 56.38 86 ASN A CA 1
ATOM 732 C C . ASN A 1 86 ? 44.315 8.377 -37.414 1.00 56.38 86 ASN A C 1
ATOM 734 O O . ASN A 1 86 ? 44.630 7.961 -38.535 1.00 56.38 86 ASN A O 1
ATOM 738 N N . LEU A 1 87 ? 43.558 9.470 -37.248 1.00 48.72 87 LEU A N 1
ATOM 739 C CA . LEU A 1 87 ? 43.034 10.324 -38.330 1.00 48.72 87 LEU A CA 1
ATOM 740 C C . LEU A 1 87 ? 43.705 11.704 -38.395 1.00 48.72 87 LEU A C 1
ATOM 742 O O . LEU A 1 87 ? 43.798 12.387 -37.353 1.00 48.72 87 LEU A O 1
#

Radius of gyration: 27.69 Å; chains: 1; bounding box: 84×30×50 Å

pLDDT: mean 73.97, std 14.42, range [43.72, 94.44]

Foldseek 3Di:
DDDDDPPPPDCDPVNVVVVVVVVVVDDDQWDADPVRDIDRDPVVVVVRVVVVVCVVVVPDPPPPPVVVVVVVVVVVVVVVVVVVVVD

Organism: NCBI:txid41844

Sequence (87 aa):
MAEWVEKGETCSKYFFATLKSKQAQEWMTYLWDEEDREIRDEEKILEYVYKYYAELYAQPAIFQADKREQENTLTLVDQLVSEEDNL